Protein AF-A0A552UN06-F1 (afdb_monomer_lite)

Organism: NCBI:txid1871336

Sequence (178 aa):
YEEAQINDDLGEETIPADDSVKNYSFALVDDEIYFRENSIMQRISLNQKDKDKVKKYLRLNESLRKVITYQREDYSDEEIKKEQENLNKFYDDFNSKHGRLNSKTNKKLFREDANFSLISTLEKLDKEGNFIGKSDIFNKRTIKKAVIIDHTDRAIDALVLSISQKGKINFDYMEELT

Secondary structure (DSSP, 8-state):
-------S-EEEEEEEPPTTSPSSEEEEETTEEEEEETTEEEEE---HHHHHHHHHHHHHHHHHHHHHHHHHTT--HHHHHHHHHHHHHHHHHHHHHH--TTSHHHHHHHTT-TTHHHHGGGEEE-TTS-EEEE-GGGTS--S---------S-HHHHHHHHHHHHSS--HHHHHTT-

Radius of gyration: 21.22 Å; chains: 1; bounding box: 48×44×55 Å

Structure (mmCIF, N/CA/C/O backbone):
data_AF-A0A552UN06-F1
#
_entry.id   AF-A0A552UN06-F1
#
loop_
_atom_site.group_PDB
_atom_site.id
_atom_site.type_symbol
_atom_site.label_atom_id
_atom_site.label_alt_id
_atom_site.label_comp_id
_atom_site.label_asym_id
_atom_site.label_entity_id
_atom_site.label_seq_id
_atom_site.pdbx_PDB_ins_code
_atom_site.Cartn_x
_atom_site.Cartn_y
_atom_site.Cartn_z
_atom_site.occupancy
_atom_site.B_iso_or_equiv
_atom_site.auth_seq_id
_atom_site.auth_comp_id
_atom_site.auth_asym_id
_atom_site.auth_atom_id
_atom_site.pdbx_PDB_model_num
ATOM 1 N N . TYR A 1 1 ? 6.380 -12.971 26.566 1.00 35.78 1 TYR A N 1
ATOM 2 C CA . TYR A 1 1 ? 5.395 -12.890 25.481 1.00 35.78 1 TYR A CA 1
ATOM 3 C C . TYR A 1 1 ? 4.229 -12.103 26.038 1.00 35.78 1 TYR A C 1
ATOM 5 O O . TYR A 1 1 ? 3.539 -12.620 26.900 1.00 35.78 1 TYR A O 1
ATOM 13 N N . GLU A 1 2 ? 4.122 -10.821 25.691 1.00 31.22 2 GLU A N 1
ATOM 14 C CA . GLU A 1 2 ? 2.906 -10.053 25.972 1.00 31.22 2 GLU A CA 1
ATOM 15 C C . GLU A 1 2 ? 1.920 -10.409 24.866 1.00 31.22 2 GLU A C 1
ATOM 17 O O . GLU A 1 2 ? 2.187 -10.140 23.693 1.00 31.22 2 GLU A O 1
ATOM 22 N N . GLU A 1 3 ? 0.844 -11.094 25.241 1.00 31.08 3 GLU A N 1
ATOM 23 C CA . GLU A 1 3 ? -0.308 -11.307 24.376 1.00 31.08 3 GLU A CA 1
ATOM 24 C C . GLU A 1 3 ? -0.781 -9.943 23.875 1.00 31.08 3 GLU A C 1
ATOM 26 O O . GLU A 1 3 ? -0.888 -8.979 24.641 1.00 31.08 3 GLU A O 1
ATOM 31 N N . ALA A 1 4 ? -1.000 -9.834 22.566 1.00 33.72 4 ALA A N 1
ATOM 32 C CA . ALA A 1 4 ? -1.646 -8.664 22.016 1.00 33.72 4 ALA A CA 1
ATOM 33 C C . ALA A 1 4 ? -3.012 -8.542 22.701 1.00 33.72 4 ALA A C 1
ATOM 35 O O . ALA A 1 4 ? -3.883 -9.383 22.503 1.00 33.72 4 ALA A O 1
ATOM 36 N N . GLN A 1 5 ? -3.194 -7.502 23.518 1.00 35.69 5 GLN A N 1
ATOM 37 C CA . GLN A 1 5 ? -4.521 -7.050 23.918 1.00 35.69 5 GLN A CA 1
ATOM 38 C C . GLN A 1 5 ? -5.199 -6.495 22.665 1.00 35.69 5 GLN A C 1
ATOM 40 O O . GLN A 1 5 ? -5.194 -5.288 22.407 1.00 35.69 5 GLN A O 1
ATOM 45 N N . ILE A 1 6 ? -5.735 -7.403 21.852 1.00 46.62 6 ILE A N 1
ATOM 46 C CA . ILE A 1 6 ? -6.926 -7.124 21.068 1.00 46.62 6 ILE A CA 1
ATOM 47 C C . ILE A 1 6 ? -7.945 -6.740 22.140 1.00 46.62 6 ILE A C 1
ATOM 49 O O . ILE A 1 6 ? -8.259 -7.556 23.001 1.00 46.62 6 ILE A O 1
ATOM 53 N N . ASN A 1 7 ? -8.312 -5.457 22.203 1.00 44.19 7 ASN A N 1
ATOM 54 C CA . ASN A 1 7 ? -9.356 -4.992 23.113 1.00 44.19 7 ASN A CA 1
ATOM 55 C C . ASN A 1 7 ? -10.529 -5.982 23.046 1.00 44.19 7 ASN A C 1
ATOM 57 O O . ASN A 1 7 ? -10.952 -6.315 21.939 1.00 44.19 7 ASN A O 1
ATOM 61 N N . ASP A 1 8 ? -11.084 -6.359 24.200 1.00 45.84 8 ASP A N 1
ATOM 62 C CA . ASP A 1 8 ? -12.352 -7.099 24.388 1.00 45.84 8 ASP A CA 1
ATOM 63 C C . ASP A 1 8 ? -13.586 -6.389 23.769 1.00 45.84 8 ASP A C 1
ATOM 65 O O . ASP A 1 8 ? -14.726 -6.656 24.124 1.00 45.84 8 ASP A O 1
ATOM 69 N N . ASP A 1 9 ? -13.368 -5.459 22.840 1.00 46.44 9 ASP A N 1
ATOM 70 C CA . ASP A 1 9 ? -14.350 -4.594 22.193 1.00 46.44 9 ASP A CA 1
ATOM 71 C C . ASP A 1 9 ? -14.362 -4.836 20.671 1.00 46.44 9 ASP A C 1
ATOM 73 O O . ASP A 1 9 ? -14.568 -3.935 19.850 1.00 46.44 9 ASP A O 1
ATOM 77 N N . LEU A 1 10 ? -14.077 -6.079 20.269 1.00 50.88 10 LEU A N 1
ATOM 78 C CA . LEU A 1 10 ? -14.477 -6.547 18.954 1.00 50.88 10 LEU A CA 1
ATOM 79 C C . LEU A 1 10 ? -16.012 -6.475 18.896 1.00 50.88 10 LEU A C 1
ATOM 81 O O . LEU A 1 10 ? -16.698 -6.994 19.774 1.00 50.88 10 LEU A O 1
ATOM 85 N N . GLY A 1 11 ? -16.562 -5.807 17.885 1.00 54.41 11 GLY A N 1
ATOM 86 C CA . GLY A 1 11 ? -18.005 -5.680 17.731 1.00 54.41 11 GLY A CA 1
ATOM 87 C C . GLY A 1 11 ? -18.667 -7.055 17.626 1.00 54.41 11 GLY A C 1
ATOM 88 O O . GLY A 1 11 ? -18.119 -7.976 17.019 1.00 54.41 11 GLY A O 1
ATOM 89 N N . GLU A 1 12 ? -19.860 -7.181 18.208 1.00 64.50 12 GLU A N 1
ATOM 90 C CA . GLU A 1 12 ? -20.641 -8.431 18.229 1.00 64.50 12 GLU A CA 1
ATOM 91 C C . GLU A 1 12 ? -21.045 -8.918 16.823 1.00 64.50 12 GLU A C 1
ATOM 93 O O . GLU A 1 12 ? -21.425 -10.073 16.638 1.00 64.50 12 GLU A O 1
ATOM 98 N N . GLU A 1 13 ? -20.953 -8.050 15.814 1.00 83.19 13 GLU A N 1
ATOM 99 C CA . GLU A 1 13 ? -21.338 -8.363 14.445 1.00 83.19 13 GLU A CA 1
ATOM 100 C C . GLU A 1 13 ? -20.195 -9.040 13.682 1.00 83.19 13 GLU A C 1
ATOM 102 O O . GLU A 1 13 ? -19.124 -8.466 13.451 1.00 83.19 13 GLU A O 1
ATOM 107 N N . THR A 1 14 ? -20.454 -10.280 13.273 1.00 92.44 14 THR A N 1
ATOM 108 C CA . THR A 1 14 ? -19.578 -11.059 12.401 1.00 92.44 14 THR A CA 1
ATOM 109 C C . THR A 1 14 ? -20.303 -11.381 11.106 1.00 92.44 14 THR A C 1
ATOM 111 O O . THR A 1 14 ? -21.502 -11.660 11.093 1.00 92.44 14 THR A O 1
ATOM 114 N N . ILE A 1 15 ? -19.556 -11.348 10.010 1.00 93.94 15 ILE A N 1
ATOM 115 C CA . ILE A 1 15 ? -20.016 -11.766 8.687 1.00 93.94 15 ILE A CA 1
ATOM 116 C C . ILE A 1 15 ? -19.071 -12.850 8.145 1.00 93.94 15 ILE A C 1
ATOM 118 O O . ILE A 1 15 ? -17.924 -12.947 8.601 1.00 93.94 15 ILE A O 1
ATOM 122 N N . PRO A 1 16 ? -19.515 -13.685 7.188 1.00 95.88 16 PRO A N 1
ATOM 123 C CA . PRO A 1 16 ? -18.621 -14.602 6.487 1.00 95.88 16 PRO A CA 1
ATOM 124 C C . PRO A 1 16 ? -17.448 -13.852 5.847 1.00 95.88 16 PRO A C 1
ATOM 126 O O . PRO A 1 16 ? -17.615 -12.731 5.369 1.00 95.88 16 PRO A O 1
ATOM 129 N N . ALA A 1 17 ? -16.262 -14.462 5.835 1.00 94.00 17 ALA A N 1
ATOM 130 C CA . ALA A 1 17 ? -15.101 -13.840 5.213 1.00 94.00 17 ALA A CA 1
ATOM 131 C C . ALA A 1 17 ? -15.285 -13.630 3.702 1.00 94.00 17 ALA A C 1
ATOM 133 O O . ALA A 1 17 ? -15.742 -14.519 2.987 1.00 94.00 17 ALA A O 1
ATOM 134 N N . ASP A 1 18 ? -14.843 -12.469 3.225 1.00 93.81 18 ASP A N 1
ATOM 135 C CA . ASP A 1 18 ? -14.659 -12.180 1.807 1.00 93.81 18 ASP A CA 1
ATOM 136 C C . ASP A 1 18 ? -13.294 -12.714 1.344 1.00 93.81 18 ASP A C 1
ATOM 138 O O . ASP A 1 18 ? -12.240 -12.335 1.870 1.00 93.81 18 ASP A O 1
ATOM 142 N N . ASP A 1 19 ? -13.302 -13.596 0.344 1.00 92.81 19 ASP A N 1
ATOM 143 C CA . ASP A 1 19 ? -12.093 -14.215 -0.200 1.00 92.81 19 ASP A CA 1
ATOM 144 C C . ASP A 1 19 ? -11.155 -13.231 -0.912 1.00 92.81 19 ASP A C 1
ATOM 146 O O . ASP A 1 19 ? -9.961 -13.511 -1.042 1.00 92.81 19 ASP A O 1
ATOM 150 N N . SER A 1 20 ? -11.651 -12.058 -1.310 1.00 91.69 20 SER A N 1
ATOM 151 C CA . SER A 1 20 ? -10.828 -10.982 -1.868 1.00 91.69 20 SER A CA 1
ATOM 152 C C . SER A 1 20 ? -9.986 -10.254 -0.810 1.00 91.69 20 SER A C 1
ATOM 154 O O . SER A 1 20 ? -8.943 -9.673 -1.130 1.00 91.69 20 SER A O 1
ATOM 156 N N . VAL A 1 21 ? -10.387 -10.316 0.464 1.00 93.56 21 VAL A N 1
ATOM 157 C CA . VAL A 1 21 ? -9.684 -9.683 1.587 1.00 93.56 21 VAL A CA 1
ATOM 158 C C . VAL A 1 21 ? -8.631 -10.640 2.122 1.00 93.56 21 VAL A C 1
ATOM 160 O O . VAL A 1 21 ? -8.943 -11.757 2.498 1.00 93.56 21 VAL A O 1
ATOM 163 N N . LYS A 1 22 ? -7.366 -10.237 2.232 1.00 93.81 22 LYS A N 1
ATOM 164 C CA . LYS A 1 22 ? -6.320 -11.112 2.790 1.00 93.81 22 LYS A CA 1
ATOM 165 C C . LYS A 1 22 ? -6.640 -11.518 4.243 1.00 93.81 22 LYS A C 1
ATOM 167 O O . LYS A 1 22 ? -7.136 -10.708 5.018 1.00 93.81 22 LYS A O 1
ATOM 172 N N . ASN A 1 23 ? -6.322 -12.757 4.630 1.00 95.62 23 ASN A N 1
ATOM 173 C CA . ASN A 1 23 ? -6.443 -13.181 6.031 1.00 95.62 23 ASN A CA 1
ATOM 174 C C . ASN A 1 23 ? -5.596 -12.285 6.960 1.00 95.62 23 ASN A C 1
ATOM 176 O O . ASN A 1 23 ? -4.506 -11.855 6.563 1.00 95.62 23 ASN A O 1
ATOM 180 N N . TYR A 1 24 ? -6.088 -12.028 8.175 1.00 95.44 24 TYR A N 1
ATOM 181 C CA . TYR A 1 24 ? -5.518 -11.096 9.150 1.00 95.44 24 TYR A CA 1
ATOM 182 C C . TYR A 1 24 ? -5.360 -9.693 8.567 1.00 95.44 24 TYR A C 1
ATOM 184 O O . TYR A 1 24 ? -4.261 -9.159 8.497 1.00 95.44 24 TYR A O 1
ATOM 192 N N . SER A 1 25 ? -6.419 -9.112 8.009 1.00 96.56 25 SER A N 1
ATOM 193 C CA . SER A 1 25 ? -6.358 -7.765 7.424 1.00 96.56 25 SER A CA 1
ATOM 194 C C . SER A 1 25 ? -7.637 -6.984 7.668 1.00 96.56 25 SER A C 1
ATOM 196 O O . SER A 1 25 ? -8.726 -7.556 7.740 1.00 96.56 25 SER A O 1
ATOM 198 N N . PHE A 1 26 ? -7.499 -5.663 7.751 1.00 96.88 26 PHE A N 1
ATOM 199 C CA . PHE A 1 26 ? -8.635 -4.754 7.760 1.00 96.88 26 PHE A CA 1
ATOM 200 C C . PHE A 1 26 ? -9.329 -4.715 6.392 1.00 96.88 26 PHE A C 1
ATOM 202 O O . PHE A 1 26 ? -8.689 -4.834 5.344 1.00 96.88 26 PHE A O 1
ATOM 209 N N . ALA A 1 27 ? -10.633 -4.466 6.410 1.00 96.19 27 ALA A N 1
ATOM 210 C CA . ALA A 1 27 ? -11.454 -4.203 5.238 1.00 96.19 27 ALA A CA 1
ATOM 211 C C . ALA A 1 27 ? -12.544 -3.179 5.566 1.00 96.19 27 ALA A C 1
ATOM 213 O O . ALA A 1 27 ? -12.929 -3.012 6.724 1.00 96.19 27 ALA A O 1
ATOM 214 N N . LEU A 1 28 ? -13.038 -2.500 4.534 1.00 95.12 28 LEU A N 1
ATOM 215 C CA . LEU A 1 28 ? -14.177 -1.594 4.623 1.00 95.12 28 LEU A CA 1
ATOM 216 C C . LEU A 1 28 ? -15.391 -2.281 3.989 1.00 95.12 28 LEU A C 1
ATOM 218 O O . LEU A 1 28 ? -15.366 -2.559 2.793 1.00 95.12 28 LEU A O 1
ATOM 222 N N . VAL A 1 29 ? -16.436 -2.532 4.776 1.00 93.25 29 VAL A N 1
ATOM 223 C CA . VAL A 1 29 ? -17.699 -3.139 4.327 1.00 93.25 29 VAL A CA 1
ATOM 224 C C . VAL A 1 29 ? -18.835 -2.240 4.804 1.00 93.25 29 VAL A C 1
ATOM 226 O O . VAL A 1 29 ? -18.913 -1.947 5.993 1.00 93.25 29 VAL A O 1
ATOM 229 N N . ASP A 1 30 ? -19.662 -1.743 3.881 1.00 88.88 30 ASP A N 1
ATOM 230 C CA . ASP A 1 30 ? -20.788 -0.836 4.170 1.00 88.88 30 ASP A CA 1
ATOM 231 C C . ASP A 1 30 ? -20.420 0.366 5.064 1.00 88.88 30 ASP A C 1
ATOM 233 O O . ASP A 1 30 ? -21.120 0.733 6.001 1.00 88.88 30 ASP A O 1
ATOM 237 N N . ASP A 1 31 ? -19.280 0.991 4.759 1.00 88.44 31 ASP A N 1
ATOM 238 C CA . ASP A 1 31 ? -18.680 2.107 5.505 1.00 88.44 31 ASP A CA 1
ATOM 239 C C . ASP A 1 31 ? -18.164 1.771 6.923 1.00 88.44 31 ASP A C 1
ATOM 241 O O . ASP A 1 31 ? -17.602 2.643 7.598 1.00 88.44 31 ASP A O 1
ATOM 245 N N . GLU A 1 32 ? -18.250 0.509 7.349 1.00 92.25 32 GLU A N 1
ATOM 246 C CA . GLU A 1 32 ? -17.730 -0.010 8.615 1.00 92.25 32 GLU A CA 1
ATOM 247 C C . GLU A 1 32 ? -16.419 -0.785 8.451 1.00 92.25 32 GLU A C 1
ATOM 249 O O . GLU A 1 32 ? -16.133 -1.383 7.413 1.00 92.25 32 GLU A O 1
ATOM 254 N N . ILE A 1 33 ? -15.583 -0.744 9.491 1.00 94.94 33 ILE A N 1
ATOM 255 C CA . ILE A 1 33 ? -14.285 -1.421 9.486 1.00 94.94 33 ILE A CA 1
ATOM 256 C C . ILE A 1 33 ? -14.449 -2.824 10.048 1.00 94.94 33 ILE A C 1
ATOM 258 O O . ILE A 1 33 ? -14.872 -3.001 11.189 1.00 94.94 33 ILE A O 1
ATOM 262 N N . TYR A 1 34 ? -14.046 -3.803 9.253 1.00 95.94 34 TYR A N 1
ATOM 263 C CA . TYR A 1 34 ? -13.971 -5.201 9.637 1.00 95.94 34 TYR A CA 1
ATOM 264 C C . TYR A 1 34 ? -12.518 -5.659 9.665 1.00 95.94 34 TYR A C 1
ATOM 266 O O . TYR A 1 34 ? -11.669 -5.110 8.961 1.00 95.94 34 TYR A O 1
ATOM 274 N N . PHE A 1 35 ? -12.235 -6.692 10.447 1.00 95.88 35 PHE A N 1
ATOM 275 C CA . PHE A 1 35 ? -10.975 -7.419 10.402 1.00 95.88 35 PHE A CA 1
ATOM 276 C C . PHE A 1 35 ? -11.247 -8.879 10.080 1.00 95.88 35 PHE A C 1
ATOM 278 O O . PHE A 1 35 ? -12.059 -9.529 10.740 1.00 95.88 35 PHE A O 1
ATOM 285 N N . ARG A 1 36 ? -10.603 -9.378 9.022 1.00 95.56 36 ARG A N 1
ATOM 286 C CA . ARG A 1 36 ? -10.716 -10.777 8.618 1.00 95.56 36 ARG A CA 1
ATOM 287 C C . ARG A 1 36 ? -9.827 -11.632 9.504 1.00 95.56 36 ARG A C 1
ATOM 289 O O . ARG A 1 36 ? -8.609 -11.474 9.476 1.00 95.56 36 ARG A O 1
ATOM 296 N N . GLU A 1 37 ? -10.428 -12.609 10.164 1.00 94.31 37 GLU A N 1
ATOM 297 C CA . GLU A 1 37 ? -9.726 -13.692 10.834 1.00 94.31 37 GLU A CA 1
ATOM 298 C C . GLU A 1 37 ? -10.260 -15.038 10.333 1.00 94.31 37 GLU A C 1
ATOM 300 O O . GLU A 1 37 ? -11.373 -15.476 10.619 1.00 94.31 37 GLU A O 1
ATOM 305 N N . ASN A 1 38 ? -9.438 -15.709 9.535 1.00 93.44 38 ASN A N 1
ATOM 306 C CA . ASN A 1 38 ? -9.729 -16.971 8.873 1.00 93.44 38 ASN A CA 1
ATOM 307 C C . ASN A 1 38 ? -11.006 -16.906 8.017 1.00 93.44 38 ASN A C 1
ATOM 309 O O . ASN A 1 38 ? -10.999 -16.331 6.922 1.00 93.44 38 ASN A O 1
ATOM 313 N N . SER A 1 39 ? -12.078 -17.538 8.497 1.00 94.25 39 SER A N 1
ATOM 314 C CA . SER A 1 39 ? -13.359 -17.681 7.790 1.00 94.25 39 SER A CA 1
ATOM 315 C C . SER A 1 39 ? -14.404 -16.647 8.211 1.00 94.25 39 SER A C 1
ATOM 317 O O . SER A 1 39 ? -15.513 -16.666 7.682 1.00 94.25 39 SER A O 1
ATOM 319 N N . ILE A 1 40 ? -14.064 -15.750 9.140 1.00 94.94 40 ILE A N 1
ATOM 320 C CA . ILE A 1 40 ? -14.958 -14.694 9.614 1.00 94.94 40 ILE A CA 1
ATOM 321 C C . ILE A 1 40 ? -14.340 -13.315 9.397 1.00 94.94 40 ILE A C 1
ATOM 323 O O . ILE A 1 40 ? -13.121 -13.146 9.357 1.00 94.94 40 ILE A O 1
ATOM 327 N N . MET A 1 41 ? -15.203 -12.318 9.268 1.00 95.25 41 MET A N 1
ATOM 328 C CA . MET A 1 41 ? -14.852 -10.910 9.354 1.00 95.25 41 MET A CA 1
ATOM 329 C C . MET A 1 41 ? -15.619 -10.307 10.516 1.00 95.25 41 MET A C 1
ATOM 331 O O . MET A 1 41 ? -16.846 -10.380 10.561 1.00 95.25 41 MET A O 1
ATOM 335 N N . GLN A 1 42 ? -14.893 -9.716 11.456 1.00 94.00 42 GLN A N 1
ATOM 336 C CA . GLN A 1 42 ? -15.470 -9.139 12.659 1.00 94.00 42 GLN A CA 1
ATOM 337 C C . GLN A 1 42 ? -15.444 -7.621 12.591 1.00 94.00 42 GLN A C 1
ATOM 339 O O . GLN A 1 42 ? -14.402 -7.032 12.287 1.00 94.00 42 GLN A O 1
ATOM 344 N N . ARG A 1 43 ? -16.584 -6.982 12.866 1.00 94.38 43 ARG A N 1
ATOM 345 C CA . ARG A 1 43 ? -16.674 -5.522 12.900 1.00 94.38 43 ARG A CA 1
ATOM 346 C C . ARG A 1 43 ? -15.840 -4.999 14.063 1.00 94.38 43 ARG A C 1
ATOM 348 O O . ARG A 1 43 ? -16.004 -5.451 15.191 1.00 94.38 43 ARG A O 1
ATOM 355 N N . ILE A 1 44 ? -14.974 -4.021 13.829 1.00 91.50 44 ILE A N 1
ATOM 356 C CA . ILE A 1 44 ? -14.164 -3.413 14.890 1.00 91.50 44 ILE A CA 1
ATOM 357 C C . ILE A 1 44 ? -14.780 -2.085 15.309 1.00 91.50 44 ILE A C 1
ATOM 359 O O . ILE A 1 44 ? -14.981 -1.188 14.489 1.00 91.50 44 ILE A O 1
ATOM 363 N N . SER A 1 45 ? -15.032 -1.945 16.612 1.00 88.00 45 SER A N 1
ATOM 364 C CA . SER A 1 45 ? -15.450 -0.683 17.213 1.00 88.00 45 SER A CA 1
ATOM 365 C C . SER A 1 45 ? -14.254 0.271 17.290 1.00 88.00 45 SER A C 1
ATOM 367 O O . SER A 1 45 ? -13.321 0.079 18.070 1.00 88.00 45 SER A O 1
ATOM 369 N N . LEU A 1 46 ? -14.247 1.299 16.439 1.00 89.12 46 LEU A N 1
ATOM 370 C CA . LEU A 1 46 ? -13.219 2.340 16.424 1.00 89.12 46 LEU A CA 1
ATOM 371 C C . LEU A 1 46 ? -13.855 3.706 16.661 1.00 89.12 46 LEU A C 1
ATOM 373 O O . LEU A 1 46 ? -14.916 4.024 16.125 1.00 89.12 46 LEU A O 1
ATOM 377 N N . ASN A 1 47 ? -13.153 4.571 17.393 1.00 91.19 47 ASN A N 1
ATOM 378 C CA . ASN A 1 47 ? -13.512 5.986 17.425 1.00 91.19 47 ASN A CA 1
ATOM 379 C C . ASN A 1 47 ? -13.386 6.601 16.013 1.00 91.19 47 ASN A C 1
ATOM 381 O O . ASN A 1 47 ? -12.640 6.109 15.164 1.00 91.19 47 ASN A O 1
ATOM 385 N N . GLN A 1 48 ? -14.062 7.727 15.771 1.00 90.94 48 GLN A N 1
ATOM 386 C CA . GLN A 1 48 ? -14.106 8.358 14.444 1.00 90.94 48 GLN A CA 1
ATOM 387 C C . GLN A 1 48 ? -12.715 8.672 13.861 1.00 90.94 48 GLN A C 1
ATOM 389 O O . GLN A 1 48 ? -12.514 8.587 12.648 1.00 90.94 48 GLN A O 1
ATOM 394 N N . LYS A 1 49 ? -11.742 9.020 14.714 1.00 92.38 49 LYS A N 1
ATOM 395 C CA . LYS A 1 49 ? -10.370 9.343 14.300 1.00 92.38 49 LYS A CA 1
ATOM 396 C C . LYS A 1 49 ? -9.620 8.102 13.818 1.00 92.38 49 LYS A C 1
ATOM 398 O O . LYS A 1 49 ? -8.910 8.179 12.818 1.00 92.38 49 LYS A O 1
ATOM 403 N N . ASP A 1 50 ? -9.754 6.981 14.518 1.00 93.38 50 ASP A N 1
ATOM 404 C CA . ASP A 1 50 ? -9.131 5.720 14.120 1.00 93.38 50 ASP A CA 1
ATOM 405 C C . ASP A 1 50 ? -9.865 5.085 12.936 1.00 93.38 50 ASP A C 1
ATOM 407 O O . ASP A 1 50 ? -9.204 4.570 12.040 1.00 93.38 50 ASP A O 1
ATOM 411 N N . LYS A 1 51 ? -11.192 5.235 12.839 1.00 93.69 51 LYS A N 1
ATOM 412 C CA . LYS A 1 51 ? -11.962 4.829 11.655 1.00 93.69 51 LYS A CA 1
ATOM 413 C C . LYS A 1 51 ? -11.480 5.552 10.388 1.00 93.69 51 LYS A C 1
ATOM 415 O O . LYS A 1 51 ? -11.168 4.896 9.397 1.00 93.69 51 LYS A O 1
ATOM 420 N N . ASP A 1 52 ? -11.344 6.883 10.425 1.00 95.06 52 ASP A N 1
ATOM 421 C CA . ASP A 1 52 ? -10.764 7.671 9.316 1.00 95.06 52 ASP A CA 1
ATOM 422 C C . ASP A 1 52 ? -9.337 7.209 8.984 1.00 95.06 52 ASP A C 1
ATOM 424 O O . ASP A 1 52 ? -8.998 6.969 7.823 1.00 95.06 52 ASP A O 1
ATOM 428 N N . LYS A 1 53 ? -8.519 6.981 10.016 1.00 96.50 53 LYS A N 1
ATOM 429 C CA . LYS A 1 53 ? -7.143 6.506 9.858 1.00 96.50 53 LYS A CA 1
ATOM 430 C C . LYS A 1 53 ? -7.068 5.148 9.153 1.00 96.50 53 LYS A C 1
ATOM 432 O O . LYS A 1 53 ? -6.247 5.001 8.246 1.00 96.50 53 LYS A O 1
ATOM 437 N N . VAL A 1 54 ? -7.906 4.174 9.524 1.00 96.88 54 VAL A N 1
ATOM 438 C CA . VAL A 1 54 ? -7.946 2.859 8.858 1.00 96.88 54 VAL A CA 1
ATOM 439 C C . VAL A 1 54 ? -8.420 3.003 7.411 1.00 96.88 54 VAL A C 1
ATOM 441 O O . VAL A 1 54 ? -7.780 2.454 6.520 1.00 96.88 54 VAL A O 1
ATOM 444 N N . LYS A 1 55 ? -9.456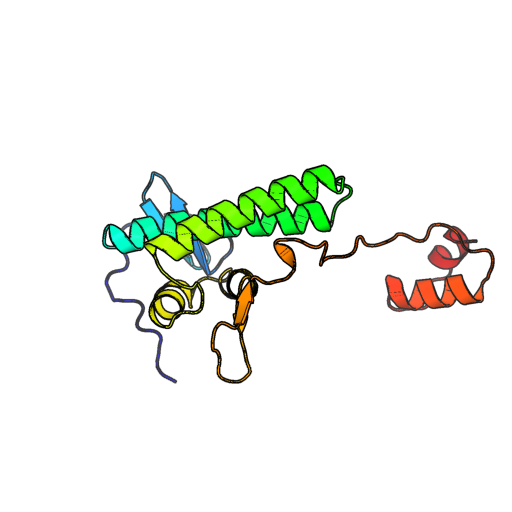 3.809 7.131 1.00 96.31 55 LYS A N 1
ATOM 445 C CA . LYS A 1 55 ? -9.919 4.055 5.749 1.00 96.31 55 LYS A CA 1
ATOM 446 C C . LYS A 1 55 ? -8.798 4.592 4.856 1.00 96.31 55 LYS A C 1
ATOM 448 O O .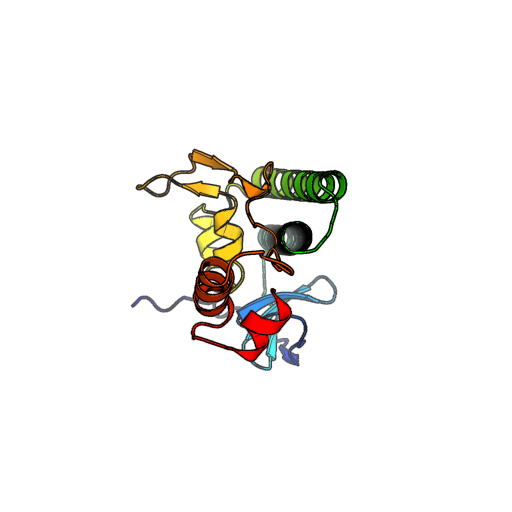 LYS A 1 55 ? -8.587 4.108 3.744 1.00 96.31 55 LYS A O 1
ATOM 453 N N . LYS A 1 56 ? -8.025 5.561 5.350 1.00 97.12 56 LYS A N 1
ATOM 454 C CA . LYS A 1 56 ? -6.873 6.089 4.608 1.00 97.12 56 LYS A CA 1
ATOM 455 C C . LYS A 1 56 ? -5.737 5.085 4.464 1.00 97.12 56 LYS A C 1
ATOM 457 O O . LYS A 1 56 ? -5.098 5.051 3.416 1.00 97.12 56 LYS A O 1
ATOM 462 N N . TYR A 1 57 ? -5.483 4.286 5.497 1.00 97.62 57 TYR A N 1
ATOM 463 C CA . TYR A 1 57 ? -4.502 3.204 5.450 1.00 97.62 57 TYR A CA 1
ATOM 464 C C . TYR A 1 57 ? -4.855 2.171 4.370 1.00 97.62 57 TYR A C 1
ATOM 466 O O . TYR A 1 57 ? -3.992 1.817 3.569 1.00 97.62 57 TYR A O 1
ATOM 474 N N . LEU A 1 58 ? -6.122 1.755 4.284 1.00 97.00 58 LEU A N 1
ATOM 475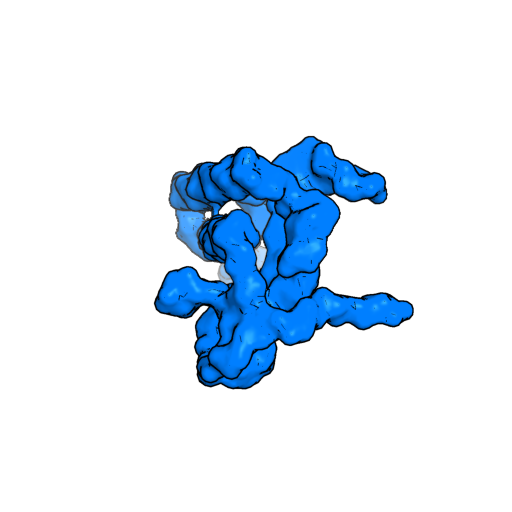 C CA . LEU A 1 58 ? -6.598 0.827 3.255 1.00 97.00 58 LEU A CA 1
ATOM 476 C C . LEU A 1 58 ? -6.405 1.400 1.848 1.00 97.00 58 LEU A C 1
ATOM 478 O O . LEU A 1 58 ? -5.798 0.752 0.997 1.00 97.00 58 LEU A O 1
ATOM 482 N N . ARG A 1 59 ? -6.787 2.664 1.636 1.00 96.94 59 ARG A N 1
ATOM 483 C CA . ARG A 1 59 ? -6.556 3.364 0.363 1.00 96.94 59 ARG A CA 1
ATOM 484 C C . ARG A 1 59 ? -5.071 3.450 -0.002 1.00 96.94 59 ARG A C 1
ATOM 486 O O . ARG A 1 59 ? -4.695 3.304 -1.166 1.00 96.94 59 ARG A O 1
ATOM 493 N N . LEU A 1 60 ? -4.210 3.696 0.985 1.00 97.81 60 LEU A N 1
ATOM 494 C CA . LEU A 1 60 ? -2.764 3.720 0.782 1.00 97.81 60 LEU A CA 1
ATOM 495 C C . LEU A 1 60 ? -2.231 2.335 0.386 1.00 97.81 60 LEU A C 1
ATOM 497 O O . LEU A 1 60 ? -1.385 2.238 -0.503 1.00 97.81 60 LEU A O 1
ATOM 501 N N . ASN A 1 61 ? -2.749 1.273 1.004 1.00 96.81 61 ASN A N 1
ATOM 502 C CA . ASN A 1 61 ? -2.397 -0.111 0.697 1.00 96.81 61 ASN A CA 1
ATOM 503 C C . ASN A 1 61 ? -2.796 -0.514 -0.723 1.00 96.81 61 ASN A C 1
ATOM 505 O O . ASN A 1 61 ? -1.970 -1.045 -1.467 1.00 96.81 61 ASN A O 1
ATOM 509 N N . GLU A 1 62 ? -4.014 -0.184 -1.143 1.00 96.94 62 GLU A N 1
ATOM 510 C CA . GLU A 1 62 ? -4.467 -0.380 -2.522 1.00 96.94 62 GLU A CA 1
ATOM 511 C C . GLU A 1 62 ? -3.561 0.348 -3.523 1.00 96.94 62 GLU A C 1
ATOM 513 O O . GLU A 1 62 ? -3.085 -0.250 -4.490 1.00 96.94 62 GLU A O 1
ATOM 518 N N . SER A 1 63 ? -3.243 1.619 -3.259 1.00 98.25 63 SER A N 1
ATOM 519 C CA . SER A 1 63 ? -2.365 2.406 -4.129 1.00 98.25 63 SER A CA 1
ATOM 520 C C . SER A 1 63 ? -0.948 1.838 -4.203 1.00 98.25 63 SER A C 1
ATOM 522 O O . SER A 1 63 ? -0.353 1.827 -5.280 1.00 98.25 63 SER A O 1
ATOM 524 N N . LEU A 1 64 ? -0.399 1.350 -3.087 1.00 97.94 64 LEU A N 1
ATOM 525 C CA . LEU A 1 64 ? 0.918 0.716 -3.058 1.00 97.94 64 LEU A CA 1
ATOM 526 C C . LEU A 1 64 ? 0.925 -0.563 -3.901 1.00 97.94 64 LEU A C 1
ATOM 528 O O . LEU A 1 64 ? 1.808 -0.755 -4.737 1.00 97.94 64 LEU A O 1
ATOM 532 N N . ARG A 1 65 ? -0.088 -1.419 -3.733 1.00 96.00 65 ARG A N 1
ATOM 533 C CA . ARG A 1 65 ? -0.240 -2.646 -4.528 1.00 96.00 65 ARG A CA 1
ATOM 534 C C . ARG A 1 65 ? -0.395 -2.352 -6.014 1.00 96.00 65 ARG A C 1
ATOM 536 O O . ARG A 1 65 ? 0.160 -3.085 -6.835 1.00 96.00 65 ARG A O 1
ATOM 543 N N . LYS A 1 66 ? -1.082 -1.263 -6.362 1.00 96.81 66 LYS A N 1
ATOM 544 C CA . LYS A 1 66 ? -1.207 -0.810 -7.746 1.00 96.81 66 LYS A CA 1
ATOM 545 C C . LYS A 1 66 ? 0.143 -0.396 -8.331 1.00 96.81 66 LYS A C 1
ATOM 547 O O . LYS A 1 66 ? 0.503 -0.903 -9.386 1.00 96.81 66 LYS A O 1
ATOM 552 N N . VAL A 1 67 ? 0.940 0.409 -7.619 1.00 97.19 67 VAL A N 1
ATOM 553 C CA . VAL A 1 67 ? 2.309 0.757 -8.053 1.00 97.19 67 VAL A CA 1
ATOM 554 C C . VAL A 1 67 ? 3.172 -0.494 -8.225 1.00 97.19 67 VAL A C 1
ATOM 556 O O . VAL A 1 67 ? 3.851 -0.628 -9.238 1.00 97.19 67 VAL A O 1
ATOM 559 N N . ILE A 1 68 ? 3.124 -1.433 -7.276 1.00 95.69 68 ILE A N 1
ATOM 560 C CA . ILE A 1 68 ? 3.872 -2.698 -7.358 1.00 95.69 68 ILE A CA 1
ATOM 561 C C . ILE A 1 68 ? 3.475 -3.494 -8.602 1.00 95.69 68 ILE A C 1
ATOM 563 O O . ILE A 1 68 ? 4.347 -3.973 -9.323 1.00 95.69 68 ILE A O 1
ATOM 567 N N . THR A 1 69 ? 2.173 -3.604 -8.868 1.00 95.19 69 THR A N 1
ATOM 568 C CA . THR A 1 69 ? 1.650 -4.287 -10.057 1.00 95.19 69 THR A CA 1
ATOM 569 C C . THR A 1 69 ? 2.147 -3.593 -11.321 1.00 95.19 69 THR A C 1
ATOM 571 O O . THR A 1 69 ? 2.742 -4.235 -12.174 1.00 95.19 69 THR A O 1
ATOM 574 N N . TYR A 1 70 ? 2.034 -2.268 -11.403 1.00 95.12 70 TYR A N 1
ATOM 575 C CA . TYR A 1 70 ? 2.457 -1.508 -12.580 1.00 95.12 70 TYR A CA 1
ATOM 576 C C . TYR A 1 70 ? 3.970 -1.584 -12.833 1.00 95.12 70 TYR A C 1
ATOM 578 O O . TYR A 1 70 ? 4.427 -1.580 -13.972 1.00 95.12 70 TYR A O 1
ATOM 586 N N . GLN A 1 71 ? 4.778 -1.680 -11.775 1.00 93.31 71 GLN A N 1
ATOM 587 C CA . GLN A 1 71 ? 6.217 -1.896 -11.919 1.00 93.31 71 GLN A CA 1
ATOM 588 C C . GLN A 1 71 ? 6.581 -3.335 -12.310 1.00 93.31 71 GLN A C 1
ATOM 590 O O . GLN A 1 71 ? 7.647 -3.545 -12.884 1.00 93.31 71 GLN A O 1
ATOM 595 N N . ARG A 1 72 ? 5.735 -4.315 -11.982 1.00 90.81 72 ARG A N 1
ATOM 596 C CA . ARG A 1 72 ? 5.969 -5.730 -12.288 1.00 90.81 72 ARG A CA 1
ATOM 597 C C . ARG A 1 72 ? 5.521 -6.100 -13.702 1.00 90.81 72 ARG A C 1
ATOM 599 O O . ARG A 1 72 ? 6.221 -6.865 -14.357 1.00 90.81 72 ARG A O 1
ATOM 606 N N . GLU A 1 73 ? 4.381 -5.570 -14.133 1.00 89.00 73 GLU A N 1
ATOM 607 C CA . GLU A 1 73 ? 3.799 -5.820 -15.454 1.00 89.00 73 GLU A CA 1
ATOM 608 C C . GLU A 1 73 ? 4.326 -4.820 -16.517 1.00 89.00 73 GLU A C 1
ATOM 610 O O . GLU A 1 73 ? 5.149 -3.939 -16.234 1.00 89.00 73 GLU A O 1
ATOM 615 N N . ASP A 1 74 ? 3.831 -4.942 -17.752 1.00 84.00 74 ASP A N 1
ATOM 616 C CA . ASP A 1 74 ? 4.284 -4.202 -18.945 1.00 84.00 74 ASP A CA 1
ATOM 617 C C . ASP A 1 74 ? 3.677 -2.800 -19.123 1.00 84.00 74 ASP A C 1
ATOM 619 O O . ASP A 1 74 ? 3.444 -2.338 -20.238 1.00 84.00 74 ASP A O 1
ATOM 623 N N . TYR A 1 75 ? 3.455 -2.090 -18.016 1.00 91.06 75 TYR A N 1
ATOM 624 C CA . TYR A 1 75 ? 3.020 -0.693 -18.060 1.00 91.06 75 TYR A CA 1
ATOM 625 C C . TYR A 1 75 ? 4.173 0.247 -18.412 1.00 91.06 75 TYR A C 1
ATOM 627 O O . TYR A 1 75 ? 5.333 0.008 -18.059 1.00 91.06 75 TYR A O 1
ATOM 635 N N . SER A 1 76 ? 3.834 1.350 -19.076 1.00 92.12 76 SER A N 1
ATOM 636 C CA . SER A 1 76 ? 4.794 2.388 -19.450 1.00 92.12 76 SER A CA 1
ATOM 637 C C . SER A 1 76 ? 5.325 3.159 -18.234 1.00 92.12 76 SER A C 1
ATOM 639 O O . SER A 1 76 ? 4.677 3.252 -17.187 1.00 92.12 76 SER A O 1
ATOM 641 N N . ASP A 1 77 ? 6.495 3.785 -18.384 1.00 91.12 77 ASP A N 1
ATOM 642 C CA . ASP A 1 77 ? 7.076 4.639 -17.339 1.00 91.12 77 ASP A CA 1
ATOM 643 C C . ASP A 1 77 ? 6.160 5.821 -16.970 1.00 91.12 77 ASP A C 1
ATOM 645 O O . ASP A 1 77 ? 6.123 6.240 -15.812 1.00 91.12 77 ASP A O 1
ATOM 649 N N . GLU A 1 78 ? 5.377 6.335 -17.924 1.00 95.12 78 GLU A N 1
ATOM 650 C CA . GLU A 1 78 ? 4.401 7.405 -17.689 1.00 95.12 78 GLU A CA 1
ATOM 651 C C . GLU A 1 78 ? 3.242 6.939 -16.797 1.00 95.12 78 GLU A C 1
ATOM 653 O O . GLU A 1 78 ? 2.867 7.629 -15.844 1.00 95.12 78 GLU A O 1
ATOM 658 N N . GLU A 1 79 ? 2.703 5.745 -17.056 1.00 96.31 79 GLU A N 1
ATOM 659 C CA . GLU A 1 79 ? 1.647 5.146 -16.237 1.00 96.31 79 GLU A CA 1
ATOM 660 C C . GLU A 1 79 ? 2.141 4.824 -14.827 1.00 96.31 79 GLU A C 1
ATOM 662 O O . GLU A 1 79 ? 1.461 5.128 -13.844 1.00 96.31 79 GLU A O 1
ATOM 667 N N . ILE A 1 80 ? 3.350 4.269 -14.710 1.00 95.75 80 ILE A N 1
ATOM 668 C CA . ILE A 1 80 ? 3.982 3.999 -13.414 1.00 95.75 80 ILE A CA 1
ATOM 669 C C . ILE A 1 80 ? 4.154 5.301 -12.638 1.00 95.75 80 ILE A C 1
ATOM 671 O O . ILE A 1 80 ? 3.778 5.368 -11.466 1.00 95.75 80 ILE A O 1
ATOM 675 N N . LYS A 1 81 ? 4.674 6.351 -13.282 1.00 96.94 81 LYS A N 1
ATOM 676 C CA . LYS A 1 81 ? 4.873 7.657 -12.650 1.00 96.94 81 LYS A CA 1
ATOM 677 C C . LYS A 1 81 ? 3.556 8.248 -12.149 1.00 96.94 81 LYS A C 1
ATOM 679 O O . LYS A 1 81 ? 3.504 8.745 -11.025 1.00 96.94 81 LYS A O 1
ATOM 684 N N . LYS A 1 82 ? 2.473 8.131 -12.919 1.00 97.75 82 LYS A N 1
ATOM 685 C CA . LYS A 1 82 ? 1.138 8.571 -12.491 1.00 97.75 82 LYS A CA 1
ATOM 686 C C . LYS A 1 82 ? 0.665 7.840 -11.230 1.00 97.75 82 LYS A C 1
ATOM 688 O O . LYS A 1 82 ? 0.150 8.473 -10.308 1.00 97.75 82 LYS A O 1
ATOM 693 N N . GLU A 1 83 ? 0.860 6.525 -11.146 1.00 98.00 83 GLU A N 1
ATOM 694 C CA . GLU A 1 83 ? 0.496 5.769 -9.940 1.00 98.00 83 GLU A CA 1
ATOM 695 C C . GLU A 1 83 ? 1.412 6.081 -8.748 1.00 98.00 83 GLU A C 1
ATOM 697 O O . GLU A 1 83 ? 0.946 6.147 -7.610 1.00 98.00 83 GLU A O 1
ATOM 702 N N . GLN A 1 84 ? 2.693 6.366 -8.987 1.00 98.31 84 GLN A N 1
ATOM 703 C CA . GLN A 1 84 ? 3.611 6.857 -7.957 1.00 98.31 84 GLN A CA 1
ATOM 704 C C . GLN A 1 84 ? 3.203 8.236 -7.419 1.00 98.31 84 GLN A C 1
ATOM 706 O O . GLN A 1 84 ? 3.299 8.490 -6.215 1.00 98.31 84 GLN A O 1
ATOM 711 N N . GLU A 1 85 ? 2.718 9.133 -8.276 1.00 98.19 85 GLU A N 1
ATOM 712 C CA . GLU A 1 85 ? 2.174 10.432 -7.871 1.00 98.19 85 GLU A CA 1
ATOM 713 C C . GLU A 1 85 ? 0.898 10.273 -7.032 1.00 98.19 85 GLU A C 1
ATOM 715 O O . GLU A 1 85 ? 0.743 10.955 -6.015 1.00 98.19 85 GLU A O 1
ATOM 720 N N . ASN A 1 86 ? 0.009 9.344 -7.398 1.00 98.12 86 ASN A N 1
ATOM 721 C CA . ASN A 1 86 ? -1.168 9.006 -6.590 1.00 98.12 86 ASN A CA 1
ATOM 722 C C . ASN A 1 86 ? -0.768 8.453 -5.215 1.00 98.12 86 ASN A C 1
ATOM 724 O O . ASN A 1 86 ? -1.266 8.929 -4.192 1.00 98.12 86 ASN A O 1
ATOM 728 N N . LEU A 1 87 ? 0.185 7.517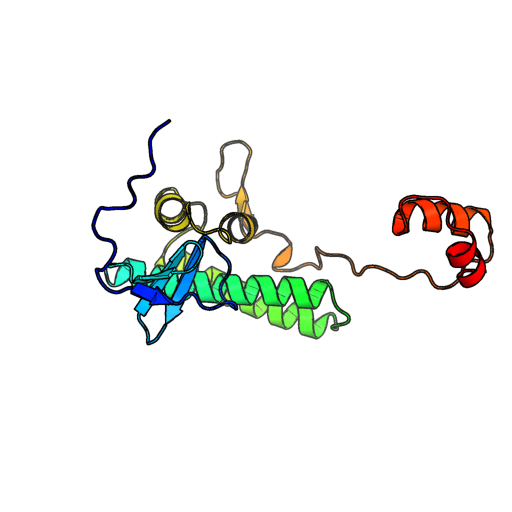 -5.181 1.00 98.50 87 LEU A N 1
ATOM 729 C CA . LEU A 1 87 ? 0.724 6.951 -3.946 1.00 98.50 87 LEU A CA 1
ATOM 730 C C . LEU A 1 87 ? 1.326 8.041 -3.046 1.00 98.50 87 LEU A C 1
ATOM 732 O O . LEU A 1 87 ? 1.063 8.060 -1.843 1.00 98.50 87 LEU A O 1
ATOM 736 N N . ASN A 1 88 ? 2.080 8.988 -3.619 1.00 98.25 88 ASN A N 1
ATOM 737 C CA . ASN A 1 88 ? 2.603 10.144 -2.885 1.00 98.25 88 ASN A CA 1
ATOM 738 C C . ASN A 1 88 ? 1.482 10.974 -2.258 1.00 98.25 88 ASN A C 1
ATOM 740 O O . ASN A 1 88 ? 1.548 11.266 -1.067 1.00 98.25 88 ASN A O 1
ATOM 744 N N . LYS A 1 89 ? 0.445 11.315 -3.034 1.00 98.19 89 LYS A N 1
ATOM 745 C CA . LYS A 1 89 ? -0.691 12.110 -2.546 1.00 98.19 89 LYS A CA 1
ATOM 746 C C . LYS A 1 89 ? -1.399 11.425 -1.377 1.00 98.19 89 LYS A C 1
ATOM 748 O O . LYS A 1 89 ? -1.676 12.081 -0.376 1.00 98.19 89 LYS A O 1
ATOM 753 N N . PHE A 1 90 ? -1.662 10.120 -1.469 1.00 98.38 90 PHE A N 1
ATOM 754 C CA . PHE A 1 90 ? -2.314 9.385 -0.378 1.00 98.38 90 PHE A CA 1
ATOM 755 C C . PHE A 1 90 ? -1.420 9.242 0.849 1.00 98.38 90 PHE A C 1
ATOM 757 O O . PHE A 1 90 ? -1.909 9.376 1.969 1.00 98.38 90 PHE A O 1
ATOM 764 N N . TYR A 1 91 ? -0.116 9.036 0.661 1.00 98.44 91 TYR A N 1
ATOM 765 C CA . TYR A 1 91 ? 0.823 9.017 1.778 1.00 98.44 91 TYR A CA 1
ATOM 766 C C . TYR A 1 91 ? 0.891 10.380 2.479 1.00 98.44 91 TYR A C 1
ATOM 768 O O . TYR A 1 91 ? 0.854 10.435 3.706 1.00 98.44 91 TYR A O 1
ATOM 776 N N . ASP A 1 92 ? 0.955 11.483 1.731 1.00 98.00 92 ASP A N 1
ATOM 777 C CA . ASP A 1 92 ? 1.040 12.827 2.309 1.00 98.00 92 ASP A CA 1
ATOM 778 C C . ASP A 1 92 ? -0.268 13.224 3.026 1.00 98.00 92 ASP A C 1
ATOM 780 O O . ASP A 1 92 ? -0.228 13.805 4.116 1.00 98.00 92 ASP A O 1
ATOM 784 N N . ASP A 1 93 ? -1.433 12.835 2.494 1.00 97.44 93 ASP A N 1
ATOM 785 C CA . ASP A 1 93 ? -2.730 13.005 3.169 1.00 97.44 93 ASP A CA 1
ATOM 786 C C . ASP A 1 93 ? -2.877 12.109 4.418 1.00 97.44 93 ASP A C 1
ATOM 788 O O . ASP A 1 93 ? -3.454 12.532 5.425 1.00 97.44 93 ASP A O 1
ATOM 792 N N . PHE A 1 94 ? -2.331 10.889 4.408 1.00 98.00 94 PHE A N 1
ATOM 793 C CA . PHE A 1 94 ? -2.266 10.054 5.610 1.00 98.00 94 PHE A CA 1
ATOM 794 C C . PHE A 1 94 ? -1.353 10.696 6.663 1.00 98.00 94 PHE A C 1
ATOM 796 O O . PHE A 1 94 ? -1.769 10.930 7.799 1.00 98.00 94 PHE A O 1
ATOM 803 N N . ASN A 1 95 ? -0.121 11.034 6.276 1.00 97.25 95 ASN A N 1
ATOM 804 C CA . ASN A 1 95 ? 0.907 11.526 7.185 1.00 97.25 95 ASN A CA 1
ATOM 805 C C . ASN A 1 95 ? 0.553 12.889 7.798 1.00 97.25 95 ASN A C 1
ATOM 807 O O . ASN A 1 95 ? 0.829 13.116 8.974 1.00 97.25 95 ASN A O 1
ATOM 811 N N . SER A 1 96 ? -0.084 13.786 7.042 1.00 97.00 96 SER A N 1
ATOM 812 C CA . SER A 1 96 ? -0.504 15.098 7.556 1.00 97.00 96 SER A CA 1
ATOM 813 C C . SER A 1 96 ? -1.574 15.008 8.651 1.00 97.00 96 SER A C 1
ATOM 815 O O . SER A 1 96 ? -1.557 15.825 9.569 1.00 97.00 96 SER A O 1
ATOM 817 N N . LYS A 1 97 ? -2.476 14.015 8.598 1.00 95.69 97 LYS A N 1
ATOM 818 C CA . LYS A 1 97 ? -3.565 13.862 9.585 1.00 95.69 97 LYS A CA 1
ATOM 819 C C . LYS A 1 97 ? -3.260 12.860 10.699 1.00 95.69 97 LYS A C 1
ATOM 821 O O . LYS A 1 97 ? -3.757 13.014 11.815 1.00 95.69 97 LYS A O 1
ATOM 826 N N . HIS A 1 98 ? -2.460 11.834 10.415 1.00 96.25 98 HIS A N 1
ATOM 827 C CA . HIS A 1 98 ? -2.241 10.702 11.323 1.00 96.25 98 HIS A CA 1
ATOM 828 C C . HIS A 1 98 ? -0.769 10.452 11.672 1.00 96.25 98 HIS A C 1
ATOM 830 O O . HIS A 1 98 ? -0.473 9.527 12.431 1.00 96.25 98 HIS A O 1
ATOM 836 N N . GLY A 1 99 ? 0.151 11.275 11.163 1.00 96.12 99 GLY A N 1
ATOM 837 C CA . GLY A 1 99 ? 1.589 11.124 11.370 1.00 96.12 99 GLY A CA 1
ATOM 838 C C . GLY A 1 99 ? 2.199 9.959 10.586 1.00 96.12 99 GLY A C 1
ATOM 839 O O . GLY A 1 99 ? 1.556 9.330 9.747 1.00 96.12 99 GLY A O 1
ATOM 840 N N . ARG A 1 100 ? 3.466 9.661 10.887 1.00 96.69 100 ARG A N 1
ATOM 841 C CA . ARG A 1 100 ? 4.259 8.629 10.200 1.00 96.69 100 ARG A CA 1
ATOM 842 C C . ARG A 1 100 ? 3.639 7.242 10.344 1.00 96.69 100 ARG A C 1
ATOM 844 O O . ARG A 1 100 ? 3.171 6.885 11.432 1.00 96.69 100 ARG A O 1
ATOM 851 N N . LEU A 1 101 ? 3.701 6.434 9.288 1.00 96.25 101 LEU A N 1
ATOM 852 C CA . LEU A 1 101 ? 3.213 5.050 9.277 1.00 96.25 101 LEU A CA 1
ATOM 853 C C . LEU A 1 101 ? 3.894 4.221 10.368 1.00 96.25 101 LEU A C 1
ATOM 855 O O . LEU A 1 101 ? 3.230 3.500 11.107 1.00 96.25 101 LEU A O 1
ATOM 859 N N . ASN A 1 102 ? 5.207 4.392 10.531 1.00 95.75 102 ASN A N 1
ATOM 860 C CA . ASN A 1 102 ? 6.004 3.652 11.503 1.00 95.75 102 ASN A CA 1
ATOM 861 C C . ASN A 1 102 ? 6.037 4.273 12.909 1.00 95.75 102 ASN A C 1
ATOM 863 O O . ASN A 1 102 ? 6.814 3.818 13.756 1.00 95.75 102 ASN A O 1
ATOM 867 N N . SER A 1 103 ? 5.214 5.289 13.189 1.00 95.25 103 SER A N 1
ATOM 868 C CA . SER A 1 103 ? 5.082 5.842 14.542 1.00 95.25 103 SER A CA 1
ATOM 869 C C . SER A 1 103 ? 4.556 4.789 15.526 1.00 95.25 103 SER A C 1
ATOM 871 O O . SER A 1 103 ? 3.827 3.876 15.141 1.00 95.25 103 SER A O 1
ATOM 873 N N . LYS A 1 104 ? 4.890 4.916 16.820 1.00 93.69 104 LYS A N 1
ATOM 874 C CA . LYS A 1 104 ? 4.455 3.957 17.857 1.00 93.69 104 LYS A CA 1
ATOM 875 C C . LYS A 1 104 ? 2.931 3.772 17.878 1.00 93.69 104 LYS A C 1
ATOM 877 O O . LYS A 1 104 ? 2.455 2.648 17.989 1.00 93.69 104 LYS A O 1
ATOM 882 N N . THR A 1 105 ? 2.179 4.863 17.727 1.00 93.00 105 THR A N 1
ATOM 883 C CA . THR A 1 105 ? 0.710 4.850 17.708 1.00 93.00 105 THR A CA 1
ATOM 884 C C . THR A 1 105 ? 0.156 4.082 16.510 1.00 93.00 105 THR A C 1
ATOM 886 O O . THR A 1 105 ? -0.714 3.236 16.688 1.0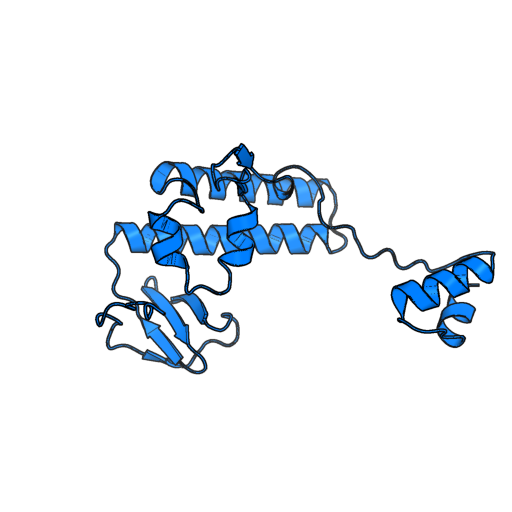0 93.00 105 THR A O 1
ATOM 889 N N . ASN A 1 106 ? 0.672 4.333 15.303 1.00 94.69 106 ASN A N 1
ATOM 890 C CA . ASN A 1 106 ? 0.188 3.658 14.097 1.00 94.69 106 ASN A CA 1
ATOM 891 C C . ASN A 1 106 ? 0.639 2.191 14.062 1.00 94.69 106 ASN A C 1
ATOM 893 O O . ASN A 1 106 ? -0.172 1.319 13.768 1.00 94.69 106 ASN A O 1
ATOM 897 N N . LYS A 1 107 ? 1.872 1.891 14.497 1.00 93.81 107 LYS A N 1
ATOM 898 C CA . LYS A 1 107 ? 2.346 0.512 14.701 1.00 93.81 107 LYS A CA 1
ATOM 899 C C . LYS A 1 107 ? 1.454 -0.278 15.650 1.00 93.81 107 LYS A C 1
ATOM 901 O O . LYS A 1 107 ? 1.231 -1.449 15.395 1.00 93.81 107 LYS A O 1
ATOM 906 N N . LYS A 1 108 ? 0.962 0.327 16.738 1.00 93.62 108 LYS A N 1
ATOM 907 C CA . LYS A 1 108 ? 0.060 -0.359 17.676 1.00 93.62 108 LYS A CA 1
ATOM 908 C C . LYS A 1 108 ? -1.269 -0.730 17.011 1.00 93.62 108 LYS A C 1
ATOM 910 O O . LYS A 1 108 ? -1.743 -1.834 17.227 1.00 93.62 108 LYS A O 1
ATOM 915 N N . LEU A 1 109 ? -1.843 0.170 16.211 1.00 93.62 109 LEU A N 1
ATOM 916 C CA . LEU A 1 109 ? -3.135 -0.061 15.557 1.00 93.62 109 LEU A CA 1
ATOM 917 C C . LEU A 1 109 ? -3.054 -1.096 14.426 1.00 93.62 109 LEU A C 1
ATOM 919 O O . LEU A 1 109 ? -3.967 -1.892 14.263 1.00 93.62 109 LEU A O 1
ATOM 923 N N . PHE A 1 110 ? -1.971 -1.079 13.646 1.00 95.69 110 PHE A N 1
ATOM 924 C CA . PHE A 1 110 ? -1.841 -1.902 12.440 1.00 95.69 110 PHE A CA 1
ATOM 925 C C . PHE A 1 110 ? -0.992 -3.164 12.626 1.00 95.69 110 PHE A C 1
ATOM 927 O O . PHE A 1 110 ? -0.758 -3.868 11.652 1.00 95.69 110 PHE A O 1
ATOM 934 N N . ARG A 1 111 ? -0.506 -3.465 13.840 1.00 91.12 111 ARG A N 1
ATOM 935 C CA . ARG A 1 111 ? 0.413 -4.595 14.086 1.00 91.12 111 ARG A CA 1
ATOM 936 C C . ARG A 1 111 ? -0.136 -5.935 13.597 1.00 91.12 111 ARG A C 1
ATOM 938 O O . ARG A 1 111 ? 0.630 -6.714 13.043 1.00 91.12 111 ARG A O 1
ATOM 945 N N . GLU A 1 112 ? -1.427 -6.167 13.807 1.00 92.00 112 GLU A N 1
ATOM 946 C CA . GLU A 1 112 ? -2.097 -7.421 13.444 1.00 92.00 112 GLU A CA 1
ATOM 947 C C . GLU A 1 112 ? -2.486 -7.474 11.955 1.00 92.00 112 GLU A C 1
ATOM 949 O O . GLU A 1 112 ? -2.866 -8.525 11.449 1.00 92.00 112 GLU A O 1
ATOM 954 N N . ASP A 1 113 ? -2.376 -6.359 11.221 1.00 96.25 113 ASP A N 1
ATOM 955 C CA . ASP A 1 113 ? -2.690 -6.324 9.795 1.00 96.25 113 ASP A CA 1
ATOM 956 C C . ASP A 1 113 ? -1.537 -6.901 8.960 1.00 96.25 113 ASP A C 1
ATOM 958 O O . ASP A 1 113 ? -0.418 -6.385 8.917 1.00 96.25 113 ASP A O 1
ATOM 962 N N . ALA A 1 114 ? -1.832 -7.952 8.204 1.00 95.56 114 ALA A N 1
ATOM 963 C CA . ALA A 1 114 ? -0.890 -8.682 7.370 1.00 95.56 114 ALA A CA 1
ATOM 964 C C . ALA A 1 114 ? -0.368 -7.882 6.164 1.00 95.56 114 ALA A C 1
ATOM 966 O O . ALA A 1 114 ? 0.483 -8.389 5.419 1.00 95.56 114 ALA A O 1
ATOM 967 N N . ASN A 1 115 ? -0.882 -6.674 5.910 1.00 95.06 115 ASN A N 1
ATOM 968 C CA . ASN A 1 115 ? -0.339 -5.739 4.924 1.00 95.06 115 ASN A CA 1
ATOM 969 C C . ASN A 1 115 ? 0.624 -4.731 5.553 1.00 95.06 115 ASN A C 1
ATOM 971 O O . ASN A 1 115 ? 1.387 -4.099 4.817 1.00 95.06 115 ASN A O 1
ATOM 975 N N . PHE A 1 116 ? 0.654 -4.607 6.884 1.00 96.06 116 PHE A N 1
ATOM 976 C CA . PHE A 1 116 ? 1.446 -3.585 7.557 1.00 96.06 116 PHE A CA 1
ATOM 977 C C . PHE A 1 116 ? 2.937 -3.715 7.252 1.00 96.06 116 PHE A C 1
ATOM 979 O O . PHE A 1 116 ? 3.581 -2.711 6.968 1.00 96.06 116 PHE A O 1
ATOM 986 N N . SER A 1 117 ? 3.468 -4.940 7.188 1.00 93.69 117 SER A N 1
ATOM 987 C CA . SER A 1 117 ? 4.871 -5.195 6.825 1.00 93.69 117 SER A CA 1
ATOM 988 C C . SER A 1 117 ? 5.258 -4.630 5.457 1.00 93.69 117 SER A C 1
ATOM 990 O O . SER A 1 117 ? 6.397 -4.216 5.260 1.00 93.69 117 SER A O 1
ATOM 992 N N . LEU A 1 118 ? 4.326 -4.603 4.498 1.00 95.00 118 LEU A N 1
ATOM 993 C CA . LEU A 1 118 ? 4.557 -4.003 3.186 1.00 95.00 118 LEU A CA 1
ATOM 994 C C . LEU A 1 118 ? 4.421 -2.480 3.265 1.00 95.00 118 LEU A C 1
ATOM 996 O O . LEU A 1 118 ? 5.292 -1.759 2.782 1.00 95.00 118 LEU A O 1
ATOM 1000 N N . ILE A 1 119 ? 3.372 -1.982 3.919 1.00 96.44 119 ILE A N 1
ATOM 1001 C CA . ILE A 1 119 ? 3.131 -0.543 4.082 1.00 96.44 119 ILE A CA 1
ATOM 1002 C C . ILE A 1 119 ? 4.269 0.144 4.839 1.00 96.44 119 ILE A C 1
ATOM 1004 O O . ILE A 1 119 ? 4.672 1.248 4.474 1.00 96.44 119 ILE A O 1
ATOM 1008 N N . SER A 1 120 ? 4.852 -0.515 5.841 1.00 95.50 120 SER A N 1
ATOM 1009 C CA . SER A 1 120 ? 5.970 0.026 6.613 1.00 95.50 120 SER A CA 1
ATOM 1010 C C . SER A 1 120 ? 7.192 0.333 5.747 1.00 95.50 120 SER A C 1
ATOM 1012 O O . SER A 1 120 ? 7.956 1.228 6.099 1.00 95.50 120 SER A O 1
ATOM 1014 N N . THR A 1 121 ? 7.352 -0.344 4.601 1.00 95.31 121 THR A N 1
ATOM 1015 C CA . THR A 1 121 ? 8.464 -0.116 3.657 1.00 95.31 121 THR A CA 1
ATOM 1016 C C . THR A 1 121 ? 8.352 1.192 2.872 1.00 95.31 121 THR A C 1
ATOM 1018 O O . THR A 1 121 ? 9.306 1.585 2.200 1.00 95.31 121 THR A O 1
ATOM 1021 N N . LEU A 1 122 ? 7.220 1.901 2.955 1.00 97.50 122 LEU A N 1
ATOM 1022 C CA . LEU A 1 122 ? 7.082 3.247 2.390 1.00 97.50 122 LEU A CA 1
ATOM 1023 C C . LEU A 1 122 ? 7.992 4.265 3.092 1.00 97.50 122 LEU A C 1
ATOM 1025 O O . LEU A 1 122 ? 8.329 5.303 2.524 1.00 97.50 122 LEU A O 1
ATOM 1029 N N . GLU A 1 123 ? 8.439 3.973 4.308 1.00 98.06 123 GLU A N 1
ATOM 1030 C CA . GLU A 1 123 ? 9.321 4.846 5.071 1.00 98.06 123 GLU A CA 1
ATOM 1031 C C . GLU A 1 123 ? 10.685 4.177 5.261 1.00 98.06 123 GLU A C 1
ATOM 1033 O O . GLU A 1 123 ? 10.790 3.052 5.744 1.00 98.06 123 GLU A O 1
ATOM 1038 N N . LYS A 1 124 ? 11.751 4.889 4.894 1.00 97.00 124 LYS A N 1
ATOM 1039 C CA . LYS A 1 124 ? 13.124 4.515 5.229 1.00 97.00 124 LYS A CA 1
ATOM 1040 C C . LYS A 1 124 ? 13.372 4.890 6.685 1.00 97.00 124 LYS A C 1
ATOM 1042 O O . LYS A 1 124 ? 13.136 6.037 7.078 1.00 97.00 124 LYS A O 1
ATOM 1047 N N . LEU A 1 125 ? 13.864 3.927 7.457 1.00 96.12 125 LEU A N 1
ATOM 1048 C CA . LEU A 1 125 ? 14.244 4.105 8.852 1.00 96.12 125 LEU A CA 1
ATOM 1049 C C . LEU A 1 125 ? 15.760 3.928 9.008 1.00 96.12 125 LEU A C 1
ATOM 1051 O O . LEU A 1 125 ? 16.371 3.168 8.255 1.00 96.12 125 LEU A O 1
ATOM 1055 N N . ASP A 1 126 ? 16.365 4.626 9.966 1.00 94.88 126 ASP A N 1
ATOM 1056 C CA . ASP A 1 126 ? 17.743 4.356 10.386 1.00 94.88 126 ASP A CA 1
ATOM 1057 C C . ASP A 1 126 ? 17.834 3.101 11.282 1.00 94.88 126 ASP A C 1
ATOM 1059 O O . ASP A 1 126 ? 16.846 2.405 11.532 1.00 94.88 126 ASP A O 1
ATOM 1063 N N . LYS A 1 127 ? 19.041 2.800 11.780 1.00 92.81 127 LYS A N 1
ATOM 1064 C CA . LYS A 1 127 ? 19.288 1.653 12.673 1.00 92.81 127 LYS A CA 1
ATOM 1065 C C . LYS A 1 127 ? 18.558 1.756 14.017 1.00 92.81 127 LYS A C 1
ATOM 1067 O O . LYS A 1 127 ? 18.359 0.737 14.669 1.00 92.81 127 LYS A O 1
ATOM 1072 N N . GLU A 1 128 ? 18.181 2.961 14.426 1.00 91.38 128 GLU A N 1
ATOM 1073 C CA . GLU A 1 128 ? 17.472 3.247 15.674 1.00 91.38 128 GLU A CA 1
ATOM 1074 C C . GLU A 1 128 ? 15.944 3.276 15.470 1.00 91.38 128 GLU A C 1
ATOM 1076 O O . GLU A 1 128 ? 15.181 3.355 16.432 1.00 91.38 128 GLU A O 1
ATOM 1081 N N . GLY A 1 129 ? 15.478 3.152 14.222 1.00 89.38 129 GLY A N 1
ATOM 1082 C CA . GLY A 1 129 ? 14.066 3.160 13.854 1.00 89.38 129 GLY A CA 1
ATOM 1083 C C . GLY A 1 129 ? 13.491 4.556 13.600 1.00 89.38 129 GLY A C 1
ATOM 1084 O O . GLY A 1 129 ? 12.266 4.689 13.514 1.00 89.38 129 GLY A O 1
ATOM 1085 N N . ASN A 1 130 ? 14.331 5.586 13.467 1.00 93.38 130 ASN A N 1
ATOM 1086 C CA . ASN A 1 130 ? 13.893 6.946 13.168 1.00 93.38 130 ASN A CA 1
ATOM 1087 C C . ASN A 1 130 ? 13.649 7.129 11.669 1.00 93.38 130 ASN A C 1
ATOM 1089 O O . ASN A 1 130 ? 14.380 6.606 10.831 1.00 93.38 130 ASN A O 1
ATOM 1093 N N . PHE A 1 131 ? 12.629 7.916 11.326 1.00 96.06 131 PHE A N 1
ATOM 1094 C CA . PHE A 1 131 ? 12.306 8.252 9.941 1.00 96.06 131 PHE A CA 1
ATOM 1095 C C . PHE A 1 131 ? 13.418 9.089 9.298 1.00 96.06 131 PHE A C 1
ATOM 1097 O O . PHE A 1 131 ? 13.686 10.201 9.749 1.00 96.06 131 PHE A O 1
ATOM 1104 N N . ILE A 1 132 ? 13.989 8.595 8.199 1.00 97.00 132 ILE A N 1
ATOM 1105 C CA . ILE A 1 132 ? 15.009 9.313 7.415 1.00 97.00 132 ILE A CA 1
ATOM 1106 C C . ILE A 1 132 ? 14.528 9.714 6.016 1.00 97.00 132 ILE A C 1
ATOM 1108 O O . ILE A 1 132 ? 15.185 10.502 5.342 1.00 97.00 132 ILE A O 1
ATOM 1112 N N . GLY A 1 133 ? 13.377 9.211 5.560 1.00 97.19 133 GLY A N 1
ATOM 1113 C CA . GLY A 1 133 ? 12.795 9.625 4.284 1.00 97.19 133 GLY A CA 1
ATOM 1114 C C . GLY A 1 133 ? 11.734 8.675 3.739 1.00 97.19 133 GLY A C 1
ATOM 1115 O O . GLY A 1 133 ? 11.503 7.593 4.273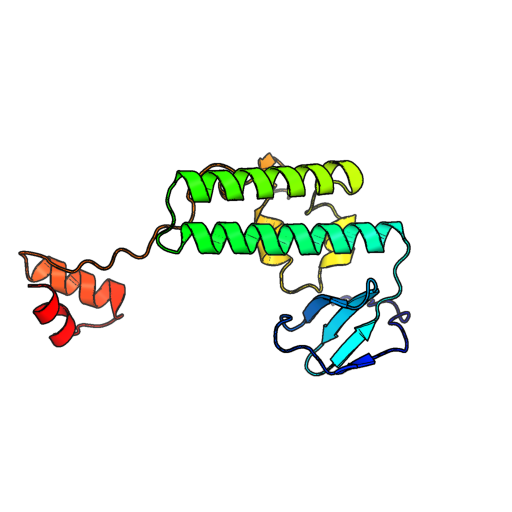 1.00 97.19 133 GLY A O 1
ATOM 1116 N N . LYS A 1 134 ? 11.092 9.080 2.640 1.00 97.75 134 LYS A N 1
ATOM 1117 C CA . LYS A 1 134 ? 10.244 8.187 1.837 1.00 97.75 134 LYS A CA 1
ATOM 1118 C C . LYS A 1 134 ? 11.116 7.154 1.115 1.00 97.75 134 LYS A C 1
ATOM 1120 O O . LYS A 1 134 ? 12.277 7.429 0.793 1.00 97.75 134 LYS A O 1
ATOM 1125 N N . SER A 1 135 ? 10.572 5.972 0.850 1.00 96.94 135 SER A N 1
ATOM 1126 C CA . SER A 1 135 ? 11.276 4.956 0.072 1.00 96.94 135 SER A CA 1
ATOM 1127 C C . SER A 1 135 ? 11.354 5.301 -1.418 1.00 96.94 135 SER A C 1
ATOM 1129 O O . SER A 1 135 ? 10.716 6.235 -1.901 1.00 96.94 135 SER A O 1
ATOM 1131 N N . ASP A 1 136 ? 12.182 4.571 -2.166 1.00 96.50 136 ASP A N 1
ATOM 1132 C CA . ASP A 1 136 ? 12.402 4.866 -3.588 1.00 96.50 136 ASP A CA 1
ATOM 1133 C C . ASP A 1 136 ? 11.185 4.516 -4.462 1.00 96.50 136 ASP A C 1
ATOM 1135 O O . ASP A 1 136 ? 11.062 5.031 -5.570 1.00 96.50 136 ASP A O 1
ATOM 1139 N N . ILE A 1 137 ? 10.237 3.709 -3.963 1.00 96.38 137 ILE A N 1
ATOM 1140 C CA . ILE A 1 137 ? 9.060 3.288 -4.740 1.00 96.38 137 ILE A CA 1
ATOM 1141 C C . ILE A 1 137 ? 8.165 4.465 -5.150 1.00 96.38 137 ILE A C 1
ATOM 1143 O O . ILE A 1 137 ? 7.416 4.360 -6.116 1.00 96.38 137 ILE A O 1
ATOM 1147 N N . PHE A 1 138 ? 8.271 5.600 -4.455 1.00 97.12 138 PHE A N 1
ATOM 1148 C CA . PHE A 1 138 ? 7.537 6.829 -4.752 1.00 97.12 138 PHE A CA 1
ATOM 1149 C C . PHE A 1 138 ? 8.046 7.588 -5.982 1.00 97.12 138 PHE A C 1
ATOM 1151 O O . PHE A 1 138 ? 7.380 8.526 -6.410 1.00 97.12 138 PHE A O 1
ATOM 1158 N N . ASN A 1 139 ? 9.239 7.279 -6.495 1.00 94.31 139 ASN A N 1
ATOM 1159 C CA . ASN A 1 139 ? 9.854 8.062 -7.575 1.00 94.31 139 ASN A CA 1
ATOM 1160 C C . ASN A 1 139 ? 10.722 7.254 -8.546 1.00 94.31 139 ASN A C 1
ATOM 1162 O O . ASN A 1 139 ? 11.129 7.784 -9.577 1.00 94.31 139 ASN A O 1
ATOM 1166 N N . LYS A 1 140 ? 11.024 5.993 -8.234 1.00 91.88 140 LYS A N 1
ATOM 1167 C CA . LYS A 1 140 ? 11.844 5.106 -9.058 1.00 91.88 140 LYS A CA 1
ATOM 1168 C C . LYS A 1 140 ? 11.153 3.768 -9.239 1.00 91.88 140 LYS A C 1
ATOM 1170 O O . LYS A 1 140 ? 10.448 3.289 -8.348 1.00 91.88 140 LYS A O 1
ATOM 1175 N N . ARG A 1 141 ? 11.408 3.135 -10.382 1.00 88.44 141 ARG A N 1
ATOM 1176 C CA . ARG A 1 141 ? 11.094 1.722 -10.578 1.00 88.44 141 ARG A CA 1
ATOM 1177 C C . ARG A 1 141 ? 12.043 0.902 -9.700 1.00 88.44 141 ARG A C 1
ATOM 1179 O O . ARG A 1 141 ? 13.242 0.845 -9.955 1.00 88.44 141 ARG A O 1
ATOM 1186 N N . THR A 1 142 ? 11.513 0.336 -8.622 1.00 88.19 142 THR A N 1
ATOM 1187 C CA . THR A 1 142 ? 12.259 -0.478 -7.648 1.00 88.19 142 THR A CA 1
ATOM 1188 C C . THR A 1 142 ? 12.086 -1.970 -7.896 1.00 88.19 142 THR A C 1
ATOM 1190 O O . THR A 1 142 ? 12.901 -2.767 -7.440 1.00 88.19 142 THR A O 1
ATOM 1193 N N . ILE A 1 143 ? 11.036 -2.353 -8.623 1.00 84.62 143 ILE A N 1
ATOM 1194 C CA . ILE A 1 143 ? 10.759 -3.729 -9.024 1.00 84.62 143 ILE A CA 1
ATOM 1195 C C . ILE A 1 143 ? 11.114 -3.845 -10.501 1.00 84.62 143 ILE A C 1
ATOM 1197 O O . ILE A 1 143 ? 10.565 -3.128 -11.335 1.00 84.62 143 ILE A O 1
ATOM 1201 N N . LYS A 1 144 ? 12.087 -4.701 -10.821 1.00 69.31 144 LYS A N 1
ATOM 1202 C CA . LYS A 1 144 ? 12.449 -4.975 -12.213 1.00 69.31 144 LYS A CA 1
ATOM 1203 C C . LYS A 1 144 ? 11.445 -5.954 -12.810 1.00 69.31 144 LYS A C 1
ATOM 1205 O O . LYS A 1 144 ? 11.120 -6.956 -12.175 1.00 69.31 144 LYS A O 1
ATOM 1210 N N . LYS A 1 145 ? 11.033 -5.686 -14.050 1.00 68.06 145 LYS A N 1
ATOM 1211 C CA . LYS A 1 145 ? 10.366 -6.665 -14.910 1.00 68.06 145 LYS A CA 1
ATOM 1212 C C . LYS A 1 145 ? 11.199 -7.950 -14.943 1.00 68.06 145 LYS A C 1
ATOM 1214 O O . LYS A 1 145 ? 12.424 -7.886 -15.080 1.00 68.06 145 LYS A O 1
ATOM 1219 N N . ALA A 1 146 ? 10.538 -9.101 -14.850 1.00 63.28 146 ALA A N 1
ATOM 1220 C CA . ALA A 1 146 ? 11.162 -10.361 -15.226 1.00 63.28 146 ALA A CA 1
ATOM 1221 C C . ALA A 1 146 ? 11.406 -10.316 -16.740 1.00 63.28 146 ALA A C 1
ATOM 1223 O O . ALA A 1 146 ? 10.471 -10.391 -17.534 1.00 63.28 146 ALA A O 1
ATOM 1224 N N . VAL A 1 147 ? 12.655 -10.096 -17.142 1.00 64.06 147 VAL A N 1
ATOM 1225 C CA . VAL A 1 147 ? 13.026 -10.177 -18.553 1.00 64.06 147 VAL A CA 1
ATOM 1226 C C . VAL A 1 147 ? 13.042 -11.658 -18.907 1.00 64.06 147 VAL A C 1
ATOM 1228 O O . VAL A 1 147 ? 13.909 -12.394 -18.436 1.00 64.06 147 VAL A O 1
ATOM 1231 N N . ILE A 1 148 ? 12.060 -12.089 -19.698 1.00 65.31 148 ILE A N 1
ATOM 1232 C CA . ILE A 1 148 ? 12.164 -13.350 -20.426 1.00 65.31 148 ILE A CA 1
ATOM 1233 C C . ILE A 1 148 ? 13.243 -13.090 -21.467 1.00 65.31 148 ILE A C 1
ATOM 1235 O O . ILE A 1 148 ? 13.064 -12.267 -22.359 1.00 65.31 148 ILE A O 1
ATOM 1239 N N . ILE A 1 149 ? 14.405 -13.695 -21.261 1.00 71.06 149 ILE A N 1
ATOM 1240 C CA . ILE A 1 149 ? 15.390 -13.799 -22.327 1.00 71.06 149 ILE A CA 1
ATOM 1241 C C . ILE A 1 149 ? 14.833 -14.892 -23.223 1.00 71.06 149 ILE A C 1
ATOM 1243 O O . ILE A 1 149 ? 14.543 -15.966 -22.713 1.00 71.06 149 ILE A O 1
ATOM 1247 N N . ASP A 1 150 ? 14.572 -14.560 -24.479 1.00 74.75 150 ASP A N 1
ATOM 1248 C CA . ASP A 1 150 ? 13.942 -15.417 -25.486 1.00 74.75 150 ASP A CA 1
ATOM 1249 C C . ASP A 1 150 ? 14.929 -15.858 -26.575 1.00 74.75 150 ASP A C 1
ATOM 1251 O O . ASP A 1 150 ? 14.594 -16.715 -27.381 1.00 74.75 150 ASP A O 1
ATOM 1255 N N . HIS A 1 151 ? 16.150 -15.312 -26.573 1.00 82.75 151 HIS A N 1
ATOM 1256 C CA . HIS A 1 151 ? 17.231 -15.722 -27.463 1.00 82.75 151 HIS A CA 1
ATOM 1257 C C . HIS A 1 151 ? 18.614 -15.469 -26.847 1.00 82.75 151 HIS A C 1
ATOM 1259 O O . HIS A 1 151 ? 18.849 -14.462 -26.168 1.00 82.75 151 HIS A O 1
ATOM 1265 N N . THR A 1 152 ? 19.564 -16.357 -27.118 1.00 83.50 152 THR A N 1
ATOM 1266 C CA . THR A 1 152 ? 20.994 -16.183 -26.893 1.00 83.50 152 THR A CA 1
ATOM 1267 C C . THR A 1 152 ? 21.801 -16.987 -27.906 1.00 83.50 152 THR A C 1
ATOM 1269 O O . THR A 1 152 ? 21.573 -18.167 -28.132 1.00 83.50 152 THR A O 1
ATOM 1272 N N . ASP A 1 153 ? 22.843 -16.370 -28.457 1.00 84.19 153 ASP A N 1
ATOM 1273 C CA . ASP A 1 153 ? 23.717 -17.026 -29.433 1.00 84.19 153 ASP A CA 1
ATOM 1274 C C . ASP A 1 153 ? 24.727 -18.001 -28.793 1.00 84.19 153 ASP A C 1
ATOM 1276 O O . ASP A 1 153 ? 25.560 -18.594 -29.484 1.00 84.19 153 ASP A O 1
ATOM 1280 N N . ARG A 1 154 ? 24.740 -18.133 -27.456 1.00 89.75 154 ARG A N 1
ATOM 1281 C CA . ARG A 1 154 ? 25.760 -18.905 -26.733 1.00 89.75 154 ARG A CA 1
ATOM 1282 C C . ARG A 1 154 ? 25.128 -19.905 -25.774 1.00 89.75 154 ARG A C 1
ATOM 1284 O O . ARG A 1 154 ? 24.522 -19.538 -24.773 1.00 89.75 154 ARG A O 1
ATOM 1291 N N . ALA A 1 155 ? 25.444 -21.183 -25.972 1.00 88.12 155 ALA A N 1
ATOM 1292 C CA . ALA A 1 155 ? 25.003 -22.271 -25.093 1.00 88.12 155 ALA A CA 1
ATOM 1293 C C . ALA A 1 155 ? 25.371 -22.067 -23.605 1.00 88.12 155 ALA A C 1
ATOM 1295 O O . ALA A 1 155 ? 24.651 -22.523 -22.718 1.00 88.12 155 ALA A O 1
ATOM 1296 N N . ILE A 1 156 ? 26.478 -21.367 -23.313 1.00 91.12 156 ILE A N 1
ATOM 1297 C CA . ILE A 1 156 ? 26.876 -21.041 -21.933 1.00 91.12 156 ILE A CA 1
ATOM 1298 C C . ILE A 1 156 ? 25.899 -20.059 -21.272 1.00 91.12 156 ILE A C 1
ATOM 1300 O O . ILE A 1 156 ? 25.585 -20.208 -20.093 1.00 91.12 156 ILE A O 1
ATOM 1304 N N . ASP A 1 157 ? 25.380 -19.097 -22.033 1.00 88.62 157 ASP A N 1
ATOM 1305 C CA . ASP A 1 157 ? 24.430 -18.109 -21.537 1.00 88.62 157 ASP A CA 1
ATOM 1306 C C . ASP A 1 157 ? 23.057 -18.776 -21.348 1.00 88.62 157 ASP A C 1
ATOM 1308 O O . ASP A 1 157 ? 22.435 -18.597 -20.300 1.00 88.62 157 ASP A O 1
ATOM 1312 N N . ALA A 1 158 ? 22.644 -19.659 -22.269 1.00 89.44 158 ALA A N 1
ATOM 1313 C CA . ALA A 1 158 ? 21.436 -20.481 -22.123 1.00 89.44 158 ALA A CA 1
ATOM 1314 C C . ALA A 1 158 ? 21.492 -21.362 -20.858 1.00 89.44 158 ALA A C 1
ATOM 1316 O O . ALA A 1 158 ? 20.518 -21.453 -20.108 1.00 89.44 158 ALA A O 1
ATOM 1317 N N . LEU A 1 159 ? 22.655 -21.952 -20.557 1.00 89.94 159 LEU A N 1
ATOM 1318 C CA . LEU A 1 159 ? 22.871 -22.749 -19.346 1.00 89.94 159 LEU A CA 1
ATOM 1319 C C . LEU A 1 159 ? 22.721 -21.912 -18.067 1.00 89.94 159 LEU A C 1
ATOM 1321 O O . LEU A 1 159 ? 22.022 -22.321 -17.135 1.00 89.94 159 LEU A O 1
ATOM 1325 N N . VAL A 1 160 ? 23.358 -20.737 -18.017 1.00 90.12 160 VAL A N 1
ATOM 1326 C CA . VAL A 1 160 ? 23.238 -19.805 -16.883 1.00 90.12 160 VAL A CA 1
ATOM 1327 C C . VAL A 1 160 ? 21.780 -19.389 -16.688 1.00 90.12 160 VAL A C 1
ATOM 1329 O O . VAL A 1 160 ? 21.292 -19.359 -15.555 1.00 90.12 160 VAL A O 1
ATOM 1332 N N . LEU A 1 161 ? 21.059 -19.130 -17.780 1.00 87.88 161 LEU A N 1
ATOM 1333 C CA . LEU A 1 161 ? 19.644 -18.771 -17.749 1.00 87.88 161 LEU A CA 1
ATOM 1334 C C . LEU A 1 161 ? 18.758 -19.910 -17.271 1.00 87.88 161 LEU A C 1
ATOM 1336 O O . LEU A 1 161 ? 17.863 -19.670 -16.464 1.00 87.88 161 LEU A O 1
ATOM 1340 N N . SER A 1 162 ? 19.026 -21.142 -17.691 1.00 89.38 162 SER A N 1
ATOM 1341 C CA . SER A 1 162 ? 18.308 -22.313 -17.198 1.00 89.38 162 SER A CA 1
ATOM 1342 C C . SER A 1 162 ? 18.442 -22.455 -15.684 1.00 89.38 162 SER A C 1
ATOM 1344 O O . SER A 1 162 ? 17.441 -22.616 -14.987 1.00 89.38 162 SER A O 1
ATOM 1346 N N . ILE A 1 163 ? 19.660 -22.351 -15.150 1.00 89.25 163 ILE A N 1
ATOM 1347 C CA . ILE A 1 163 ? 19.890 -22.458 -13.703 1.00 89.25 163 ILE A CA 1
ATOM 1348 C C . ILE A 1 163 ? 19.218 -21.292 -12.969 1.00 89.25 163 ILE A C 1
ATOM 1350 O O . ILE A 1 163 ? 18.520 -21.514 -11.982 1.00 89.25 163 ILE A O 1
ATOM 1354 N N . SER A 1 164 ? 19.380 -20.067 -13.471 1.00 84.75 164 SER A N 1
ATOM 1355 C CA . SER A 1 164 ? 18.828 -18.852 -12.863 1.00 84.75 164 SER A CA 1
ATOM 1356 C C . SER A 1 164 ? 17.293 -18.832 -12.851 1.00 84.75 164 SER A C 1
ATOM 1358 O O . SER A 1 164 ? 16.689 -18.515 -11.829 1.00 84.75 164 SER A O 1
ATOM 1360 N N . GLN A 1 165 ? 16.647 -19.203 -13.962 1.00 85.00 165 GLN A N 1
ATOM 1361 C CA . GLN A 1 165 ? 15.192 -19.091 -14.119 1.00 85.00 165 GLN A CA 1
ATOM 1362 C C . GLN A 1 165 ? 14.422 -20.364 -13.755 1.00 85.00 165 GLN A C 1
ATOM 1364 O O . GLN A 1 165 ? 13.269 -20.278 -13.335 1.00 85.00 165 GLN A O 1
ATOM 1369 N N . LYS A 1 166 ? 15.016 -21.551 -13.929 1.00 86.69 166 LYS A N 1
ATOM 1370 C CA . LYS A 1 166 ? 14.353 -22.844 -13.674 1.00 86.69 166 LYS A CA 1
ATOM 1371 C C . LYS A 1 166 ? 14.890 -23.558 -12.433 1.00 86.69 166 LYS A C 1
ATOM 1373 O O . LYS A 1 166 ? 14.354 -24.602 -12.066 1.00 86.69 166 LYS A O 1
ATOM 1378 N N . GLY A 1 167 ? 15.945 -23.037 -11.799 1.00 89.31 167 GLY A N 1
ATOM 1379 C CA . GLY A 1 167 ? 16.573 -23.633 -10.613 1.00 89.31 167 GLY A CA 1
ATOM 1380 C C . GLY A 1 167 ? 17.316 -24.947 -10.884 1.00 89.31 167 GLY A C 1
ATOM 1381 O O . GLY A 1 167 ? 17.743 -25.613 -9.945 1.00 89.31 167 GLY A O 1
ATOM 1382 N N . LYS A 1 168 ? 17.446 -25.347 -12.155 1.00 90.81 168 LYS A N 1
ATOM 1383 C CA . LYS A 1 168 ? 18.109 -26.577 -12.606 1.00 90.81 168 LYS A CA 1
ATOM 1384 C C . LYS A 1 168 ? 18.536 -26.455 -14.067 1.00 90.81 168 LYS A C 1
ATOM 1386 O O . LYS A 1 168 ? 18.089 -25.555 -14.778 1.00 90.81 168 LYS A O 1
ATOM 1391 N N . ILE A 1 169 ? 19.355 -27.397 -14.525 1.00 94.19 169 ILE A N 1
ATOM 1392 C CA . ILE A 1 169 ? 19.626 -27.570 -15.955 1.00 94.19 169 ILE A CA 1
ATOM 1393 C C . ILE A 1 169 ? 18.356 -28.136 -16.608 1.00 94.19 169 ILE A C 1
ATOM 1395 O O . ILE A 1 169 ? 17.843 -29.173 -16.186 1.00 94.19 169 ILE A O 1
ATOM 1399 N N . ASN A 1 170 ? 17.828 -27.416 -17.590 1.00 92.75 170 ASN A N 1
ATOM 1400 C CA . ASN A 1 170 ? 16.618 -27.708 -18.340 1.00 92.75 170 ASN A CA 1
ATOM 1401 C C . ASN A 1 170 ? 16.959 -27.555 -19.827 1.00 92.75 170 ASN A C 1
ATOM 1403 O O . ASN A 1 170 ? 17.056 -26.436 -20.321 1.00 92.75 170 ASN A O 1
ATOM 1407 N N . PHE A 1 171 ? 17.188 -28.683 -20.501 1.00 92.75 171 PHE A N 1
ATOM 1408 C CA . PHE A 1 171 ? 17.616 -28.703 -21.899 1.00 92.75 171 PHE A CA 1
ATOM 1409 C C . PHE A 1 171 ? 16.534 -28.185 -22.849 1.00 92.75 171 PHE A C 1
ATOM 1411 O O . PHE A 1 171 ? 16.873 -27.397 -23.719 1.00 92.75 171 PHE A O 1
ATOM 1418 N N . ASP A 1 172 ? 15.262 -28.521 -22.615 1.00 91.75 172 ASP A N 1
ATOM 1419 C CA . ASP A 1 172 ? 14.136 -28.027 -23.423 1.00 91.75 172 ASP A CA 1
ATOM 1420 C C . ASP A 1 172 ? 14.087 -26.490 -23.404 1.00 91.75 172 ASP A C 1
ATOM 1422 O O . ASP A 1 172 ? 14.004 -25.836 -24.436 1.00 91.75 172 ASP A O 1
ATOM 1426 N N . TYR A 1 173 ? 14.246 -25.895 -22.216 1.00 88.50 173 TYR A N 1
ATOM 1427 C CA . TYR A 1 173 ? 14.313 -24.439 -22.074 1.00 88.50 173 TYR A CA 1
ATOM 1428 C C . TYR A 1 173 ? 15.571 -23.839 -22.716 1.00 88.50 173 TYR A C 1
ATOM 1430 O O . TYR A 1 173 ? 15.521 -22.724 -23.209 1.00 88.50 173 TYR A O 1
ATOM 1438 N N . MET A 1 174 ? 16.711 -24.535 -22.691 1.00 91.69 174 MET A N 1
ATOM 1439 C CA . MET A 1 174 ? 17.926 -24.053 -23.356 1.00 91.69 174 MET A CA 1
ATOM 1440 C C . MET A 1 174 ? 17.809 -24.096 -24.882 1.00 91.69 174 MET A C 1
ATOM 1442 O O . MET A 1 174 ? 18.362 -23.214 -25.523 1.00 91.69 174 MET A O 1
ATOM 1446 N N . GLU A 1 175 ? 17.113 -25.090 -25.438 1.00 89.19 175 GLU A N 1
ATOM 1447 C CA . GLU A 1 175 ? 16.860 -25.226 -26.878 1.00 89.19 175 GLU A CA 1
ATOM 1448 C C . GLU A 1 175 ? 15.910 -24.135 -27.387 1.00 89.19 175 GLU A C 1
ATOM 1450 O O . GLU A 1 175 ? 16.166 -23.550 -28.430 1.00 89.19 175 GLU A O 1
ATOM 1455 N N . GLU A 1 176 ? 14.878 -23.782 -26.613 1.00 88.12 176 GLU A N 1
ATOM 1456 C CA . GLU A 1 176 ? 13.987 -22.648 -26.918 1.00 88.12 176 GLU A CA 1
ATOM 1457 C C . GLU A 1 176 ? 14.708 -21.286 -26.948 1.00 88.12 176 GLU A C 1
ATOM 1459 O O . GLU A 1 176 ? 14.180 -20.336 -27.519 1.00 88.12 176 GLU A O 1
ATOM 1464 N N . LEU A 1 177 ? 15.885 -21.180 -26.320 1.00 85.38 177 LEU A N 1
ATOM 1465 C CA . LEU A 1 177 ? 16.677 -19.952 -26.231 1.00 85.38 177 LEU A CA 1
ATOM 1466 C C . LEU A 1 177 ? 17.731 -19.800 -27.334 1.00 85.38 177 LEU A C 1
ATOM 1468 O O . LEU A 1 177 ? 18.408 -18.776 -27.334 1.00 85.38 177 LEU A O 1
ATOM 1472 N N . THR A 1 178 ? 17.957 -20.796 -28.189 1.00 68.94 178 THR A N 1
ATOM 1473 C CA . THR A 1 178 ? 19.096 -20.825 -29.132 1.00 68.94 178 THR A CA 1
ATOM 1474 C C . THR A 1 178 ? 18.676 -21.000 -30.576 1.00 68.94 178 THR A C 1
ATOM 1476 O O . THR A 1 178 ? 17.785 -21.837 -30.825 1.00 68.94 178 THR A O 1
#

Foldseek 3Di:
DPDQCPDPQFDPDKDFDDPVADALAWDADPLFIWGHHPGITITGDDDPLVSVLNVLVVVLLVLLVVLVVCLADDHDPVVSLVSLVVNVVSLVVNCVRPNDCQDPVNCSVCVRHPSSVVVNQQFDADPVRHTPDGHCSSPDSPDHYPDPQQEDPDLVVLQVCCCVPVVDRDVVSSVSHD

InterPro domains:
  IPR052933 DNA Protection and Modification [PTHR41313] (40-178)
  IPR060541 Probable helicase, winged helix domain [PF28553] (151-178)

pLDDT: mean 89.13, std 14.1, range [31.08, 98.5]